Protein AF-A0A9E6RI99-F1 (afdb_monomer_lite)

Organism: NCBI:txid1437009

Sequence (56 aa):
MDYLDPLDGPAWERAVTELLAAASPRREALAARAQGFVAPDWDAHFR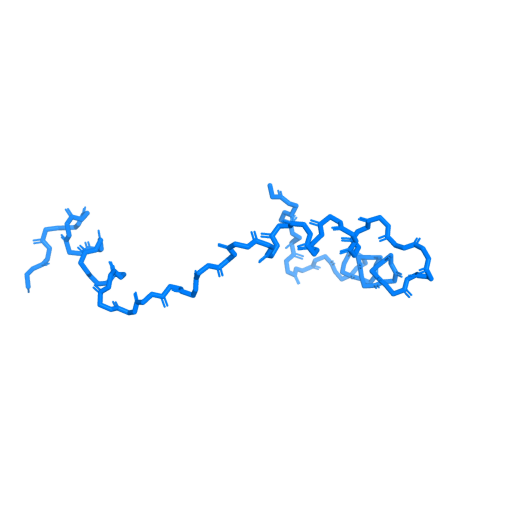AVADATGLD

Foldseek 3Di:
DPDDDPPPPVVVVVLVVLCPDPDRPSVVVVVVVCVVDDDDDPVNVVVVVCVVPVPD

pLDDT: mean 92.68, std 6.67, range [55.75, 97.62]

Radius of gyration: 17.1 Å; chains: 1; bounding box: 33×27×41 Å

Structure (mmCIF, N/CA/C/O backbone):
data_AF-A0A9E6RI99-F1
#
_entry.id   AF-A0A9E6RI99-F1
#
loop_
_atom_site.group_PDB
_atom_site.id
_atom_site.type_symbol
_atom_site.label_atom_id
_atom_site.label_alt_id
_atom_site.label_comp_id
_atom_site.label_asym_id
_atom_site.label_entity_id
_atom_site.label_seq_id
_atom_site.pdbx_PDB_ins_code
_atom_site.Cartn_x
_atom_site.Cartn_y
_atom_site.Cartn_z
_atom_site.occupancy
_atom_site.B_iso_or_equiv
_atom_site.auth_seq_id
_atom_site.auth_comp_id
_atom_site.auth_asym_id
_atom_site.auth_atom_id
_atom_site.pdbx_PDB_model_num
ATOM 1 N N . MET A 1 1 ? 5.604 -4.973 5.503 1.00 55.75 1 MET A N 1
ATOM 2 C CA . MET A 1 1 ? 4.992 -4.218 4.390 1.00 55.75 1 MET A CA 1
ATOM 3 C C . MET A 1 1 ? 6.081 -3.366 3.777 1.00 55.75 1 MET A C 1
ATOM 5 O O . MET A 1 1 ? 6.798 -2.746 4.549 1.00 55.75 1 MET A O 1
ATOM 9 N N . ASP A 1 2 ? 6.180 -3.315 2.450 1.00 78.88 2 ASP A N 1
ATOM 10 C CA . ASP A 1 2 ? 7.000 -2.294 1.785 1.00 78.88 2 ASP A CA 1
ATOM 11 C C . ASP A 1 2 ? 6.122 -1.064 1.582 1.00 78.88 2 ASP A C 1
ATOM 13 O O . ASP A 1 2 ? 5.395 -0.967 0.594 1.00 78.88 2 ASP A O 1
ATOM 17 N N . TYR A 1 3 ? 6.113 -0.176 2.573 1.00 86.94 3 TYR A N 1
ATOM 18 C CA . TYR A 1 3 ? 5.517 1.144 2.410 1.00 86.94 3 TYR A CA 1
ATOM 19 C C . TYR A 1 3 ? 6.352 1.927 1.390 1.00 86.94 3 TYR A C 1
ATOM 21 O O . TYR A 1 3 ? 7.569 2.033 1.542 1.00 86.94 3 TYR A O 1
ATOM 29 N N . LEU A 1 4 ? 5.698 2.450 0.353 1.00 93.19 4 LEU A N 1
ATOM 30 C CA . LEU A 1 4 ? 6.289 3.417 -0.566 1.00 93.19 4 LEU A CA 1
ATOM 31 C C . LEU A 1 4 ? 5.813 4.804 -0.158 1.00 93.19 4 LEU A C 1
ATOM 33 O O . LEU A 1 4 ? 4.608 5.022 -0.017 1.00 93.19 4 LEU A O 1
ATOM 37 N N . ASP A 1 5 ? 6.755 5.727 0.013 1.00 94.50 5 ASP A N 1
ATOM 38 C CA . ASP A 1 5 ? 6.420 7.126 0.242 1.00 94.50 5 ASP A CA 1
ATOM 39 C C . ASP A 1 5 ? 5.633 7.658 -0.974 1.00 94.50 5 ASP A C 1
ATOM 41 O O . ASP A 1 5 ? 6.076 7.481 -2.115 1.00 94.50 5 ASP A O 1
ATOM 45 N N . PRO A 1 6 ? 4.456 8.280 -0.779 1.00 94.62 6 PRO A N 1
ATOM 46 C CA . PRO A 1 6 ? 3.656 8.808 -1.881 1.00 94.62 6 PRO A CA 1
ATOM 47 C C . PRO A 1 6 ? 4.372 9.898 -2.693 1.00 94.62 6 PRO A C 1
ATOM 49 O O . PRO A 1 6 ? 3.972 10.158 -3.825 1.00 94.62 6 PRO A O 1
ATOM 52 N N . LEU A 1 7 ? 5.411 10.531 -2.144 1.00 97.12 7 LEU A N 1
ATOM 53 C CA . LEU A 1 7 ? 6.178 11.583 -2.810 1.00 97.12 7 LEU A CA 1
ATOM 54 C C . LEU A 1 7 ? 7.476 11.075 -3.459 1.00 97.12 7 LEU A C 1
ATOM 56 O O . LEU A 1 7 ? 8.135 11.836 -4.168 1.00 97.12 7 LEU A O 1
ATOM 60 N N . ASP A 1 8 ? 7.835 9.798 -3.290 1.00 97.12 8 ASP A N 1
ATOM 61 C CA . ASP A 1 8 ? 8.997 9.196 -3.958 1.00 97.12 8 ASP A CA 1
ATOM 62 C C . ASP A 1 8 ? 8.608 8.617 -5.327 1.00 97.12 8 ASP A C 1
ATOM 64 O O . ASP A 1 8 ? 8.452 7.407 -5.520 1.00 97.12 8 ASP A O 1
ATOM 68 N N . GLY A 1 9 ? 8.439 9.511 -6.304 1.00 96.31 9 GLY A N 1
ATOM 69 C CA . GLY A 1 9 ? 8.114 9.150 -7.688 1.00 96.31 9 GLY A CA 1
ATOM 70 C C . GLY A 1 9 ? 9.055 8.094 -8.296 1.00 96.31 9 GLY A C 1
ATOM 71 O O . GLY A 1 9 ? 8.567 7.098 -8.835 1.00 96.31 9 GLY A O 1
ATOM 72 N N . PRO A 1 10 ? 10.389 8.239 -8.185 1.00 97.62 10 PRO A N 1
ATOM 73 C CA . PRO A 1 10 ? 11.323 7.227 -8.672 1.00 97.62 10 PRO A CA 1
ATOM 74 C C . PRO A 1 10 ? 11.127 5.839 -8.045 1.00 97.62 10 PRO A C 1
ATOM 76 O O . PRO A 1 10 ? 11.285 4.830 -8.736 1.00 97.62 10 PRO A O 1
ATOM 79 N N . ALA A 1 11 ? 10.799 5.743 -6.751 1.00 95.44 11 ALA A N 1
ATOM 80 C CA . ALA A 1 11 ? 10.499 4.453 -6.128 1.00 95.44 11 ALA A CA 1
ATOM 81 C C . ALA A 1 11 ? 9.215 3.822 -6.677 1.00 95.44 11 ALA A C 1
ATOM 83 O O . ALA A 1 11 ? 9.186 2.610 -6.912 1.00 95.44 11 ALA A O 1
ATOM 84 N N . TRP A 1 12 ? 8.188 4.629 -6.950 1.00 95.88 12 TRP A N 1
ATOM 85 C CA . TRP A 1 12 ? 6.969 4.165 -7.612 1.00 95.88 12 TRP A CA 1
ATOM 86 C C . TRP A 1 12 ? 7.234 3.622 -9.015 1.00 95.88 12 TRP A C 1
ATOM 88 O O . TRP A 1 12 ? 6.777 2.527 -9.344 1.00 95.88 12 TRP A O 1
ATOM 98 N N . GLU A 1 13 ? 8.011 4.339 -9.826 1.00 97.25 13 GLU A N 1
ATOM 99 C CA . GLU A 1 13 ? 8.352 3.913 -11.187 1.00 97.25 13 GLU A CA 1
ATOM 100 C C . GLU A 1 13 ? 9.074 2.557 -11.198 1.00 97.25 13 GLU A C 1
ATOM 102 O O . GLU A 1 13 ? 8.702 1.649 -11.952 1.00 97.25 13 GLU A O 1
ATOM 107 N N . ARG A 1 14 ? 10.064 2.381 -10.310 1.00 96.06 14 ARG A N 1
ATOM 108 C CA . ARG A 1 14 ? 10.762 1.097 -10.144 1.00 96.06 14 ARG A CA 1
ATOM 109 C C . ARG A 1 14 ? 9.800 -0.010 -9.731 1.00 96.06 14 ARG A C 1
ATOM 111 O O . ARG A 1 14 ? 9.787 -1.062 -10.362 1.00 96.06 14 ARG A O 1
ATOM 118 N N . ALA A 1 15 ? 8.952 0.241 -8.733 1.0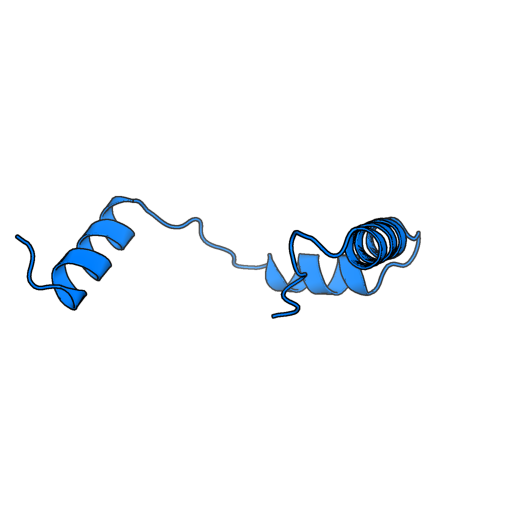0 94.62 15 ALA A N 1
ATOM 119 C CA . ALA A 1 15 ? 7.995 -0.744 -8.240 1.00 94.62 15 ALA A CA 1
ATOM 120 C C . ALA A 1 15 ? 7.011 -1.211 -9.327 1.00 94.62 15 ALA A C 1
ATOM 122 O O . ALA A 1 15 ? 6.695 -2.401 -9.395 1.00 94.62 15 ALA A O 1
ATOM 123 N N . VAL A 1 16 ? 6.539 -0.299 -10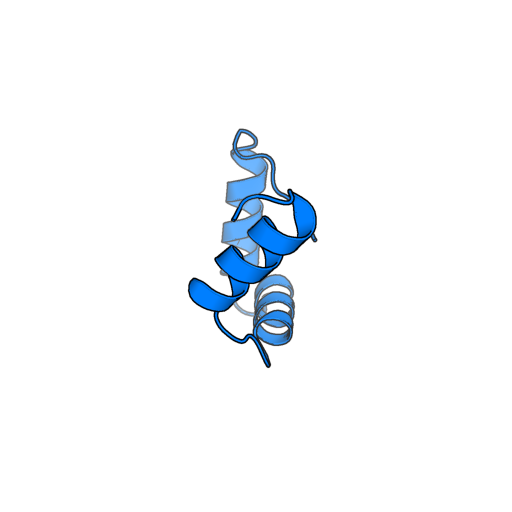.184 1.00 94.94 16 VAL A N 1
ATOM 124 C CA . VAL A 1 16 ? 5.671 -0.633 -11.324 1.00 94.94 16 VAL A CA 1
ATOM 125 C C . VAL A 1 16 ? 6.440 -1.435 -12.375 1.00 94.94 16 VAL A C 1
ATOM 127 O O . VAL A 1 16 ? 5.957 -2.469 -12.830 1.00 94.94 16 VAL A O 1
ATOM 130 N N . THR A 1 17 ? 7.652 -1.012 -12.727 1.00 97.06 17 THR A N 1
ATOM 131 C CA . THR A 1 17 ? 8.474 -1.703 -13.733 1.00 97.06 17 THR A CA 1
ATOM 132 C C . THR A 1 17 ? 8.829 -3.127 -13.293 1.00 97.06 17 THR A C 1
ATOM 134 O O . THR A 1 17 ? 8.655 -4.078 -14.055 1.00 97.06 17 THR A O 1
ATOM 137 N N . GLU A 1 18 ? 9.243 -3.305 -12.037 1.00 95.88 18 GLU A N 1
ATOM 138 C CA . GLU A 1 18 ? 9.516 -4.617 -11.437 1.00 95.88 18 GLU A CA 1
ATOM 139 C C . GLU A 1 18 ? 8.275 -5.513 -11.420 1.00 95.88 18 GLU A C 1
ATOM 141 O O . GLU A 1 18 ? 8.376 -6.716 -11.660 1.00 95.88 18 GLU A O 1
ATOM 146 N N . LEU A 1 19 ? 7.092 -4.946 -11.156 1.00 95.44 19 LEU A N 1
ATOM 147 C CA . LEU A 1 19 ? 5.822 -5.674 -11.174 1.00 95.44 19 LEU A CA 1
ATOM 148 C C . LEU A 1 19 ? 5.464 -6.192 -12.579 1.00 95.44 19 LEU A C 1
ATOM 150 O O . LEU A 1 19 ? 4.912 -7.289 -12.723 1.00 95.44 19 LEU A O 1
ATOM 154 N N . LEU A 1 20 ? 5.769 -5.404 -13.612 1.00 97.00 20 LEU A N 1
ATOM 155 C CA . LEU A 1 20 ? 5.434 -5.700 -15.007 1.00 97.00 20 LEU A CA 1
ATOM 156 C C . LEU A 1 20 ? 6.430 -6.639 -15.701 1.00 97.00 20 LEU A C 1
ATOM 158 O O . LEU A 1 20 ? 6.114 -7.161 -16.769 1.00 97.00 20 LEU A O 1
ATOM 162 N N . ALA A 1 21 ? 7.590 -6.914 -15.099 1.00 96.75 21 ALA A N 1
ATOM 163 C CA . ALA A 1 21 ? 8.558 -7.867 -15.638 1.00 96.75 21 ALA A CA 1
ATOM 164 C C . ALA A 1 21 ? 7.923 -9.248 -15.926 1.00 96.75 21 ALA A C 1
ATOM 166 O O . ALA A 1 21 ? 7.003 -9.700 -15.231 1.00 96.75 21 ALA A O 1
ATOM 167 N N . ALA A 1 22 ? 8.418 -9.937 -16.961 1.00 95.06 22 ALA A N 1
ATOM 168 C CA . ALA A 1 22 ? 7.868 -11.223 -17.400 1.00 95.06 22 ALA A CA 1
ATOM 169 C C . ALA A 1 22 ? 7.913 -12.280 -16.281 1.00 95.06 22 ALA A C 1
ATOM 171 O O . ALA A 1 22 ? 6.881 -12.860 -15.949 1.00 95.06 22 ALA A O 1
ATOM 172 N N . ALA A 1 23 ? 9.069 -12.442 -15.635 1.00 94.44 23 ALA A N 1
ATOM 173 C CA . ALA A 1 23 ? 9.229 -13.176 -14.383 1.00 94.44 23 ALA A CA 1
ATOM 174 C C . ALA A 1 23 ? 9.405 -12.154 -13.253 1.00 94.44 23 ALA A C 1
ATOM 176 O O . ALA A 1 23 ? 10.507 -11.656 -13.038 1.00 94.44 23 ALA A O 1
ATOM 177 N N . SER A 1 24 ? 8.304 -11.774 -12.600 1.00 96.44 24 SER A N 1
ATOM 178 C CA . SER A 1 24 ? 8.298 -10.742 -11.559 1.00 96.44 24 SER A CA 1
ATOM 179 C C . SER A 1 24 ? 8.163 -11.373 -10.170 1.00 96.44 24 SER A C 1
ATOM 181 O O . SER A 1 24 ? 7.048 -11.738 -9.779 1.00 96.44 24 SER A O 1
ATOM 183 N N . PRO A 1 25 ? 9.248 -11.422 -9.373 1.00 94.00 25 PRO A N 1
ATOM 184 C CA . PRO A 1 25 ? 9.172 -11.843 -7.974 1.00 94.00 25 PRO A CA 1
ATOM 185 C C . PRO A 1 25 ? 8.212 -10.966 -7.162 1.00 94.00 25 PRO A C 1
ATOM 187 O O . PRO A 1 25 ? 7.511 -11.443 -6.272 1.00 94.00 25 PRO A O 1
ATOM 190 N N . ARG A 1 26 ? 8.129 -9.670 -7.501 1.00 92.62 26 ARG A N 1
ATOM 191 C CA . ARG A 1 26 ? 7.196 -8.726 -6.874 1.00 92.62 26 ARG A CA 1
ATOM 192 C C . ARG A 1 26 ? 5.743 -9.127 -7.137 1.00 92.62 26 ARG A C 1
ATOM 194 O O . ARG A 1 26 ? 4.937 -9.110 -6.208 1.00 92.62 26 ARG A O 1
ATOM 201 N N . ARG A 1 27 ? 5.410 -9.521 -8.373 1.00 94.62 27 ARG A N 1
ATOM 202 C CA . ARG A 1 27 ? 4.068 -10.005 -8.732 1.00 94.62 27 ARG A CA 1
ATOM 203 C C . ARG A 1 27 ? 3.723 -11.299 -8.002 1.00 94.62 27 ARG A C 1
ATOM 205 O O . ARG A 1 27 ? 2.627 -11.399 -7.462 1.00 94.62 27 ARG A O 1
ATOM 212 N N . GLU A 1 28 ? 4.652 -12.249 -7.937 1.00 95.31 28 GLU A N 1
ATOM 213 C CA . GLU A 1 28 ? 4.468 -13.514 -7.212 1.00 95.31 28 GLU A CA 1
ATOM 214 C C . GLU A 1 28 ? 4.228 -13.285 -5.714 1.00 95.31 28 GLU A C 1
ATOM 216 O O . GLU A 1 28 ? 3.266 -13.808 -5.151 1.00 95.31 28 GLU A O 1
ATOM 221 N N . ALA A 1 29 ? 5.033 -12.431 -5.076 1.00 92.38 29 ALA A N 1
ATOM 222 C CA . ALA A 1 29 ? 4.876 -12.089 -3.666 1.00 92.38 29 ALA A CA 1
ATOM 223 C C . ALA A 1 29 ? 3.537 -11.388 -3.372 1.00 92.38 29 ALA A C 1
ATOM 225 O O . ALA A 1 29 ? 2.902 -11.667 -2.353 1.00 92.38 29 ALA A O 1
ATOM 226 N N . LEU A 1 30 ? 3.085 -10.482 -4.248 1.00 92.00 30 LEU A N 1
ATOM 227 C CA . LEU A 1 30 ? 1.778 -9.830 -4.111 1.00 92.00 30 LEU A CA 1
ATOM 228 C C . LEU A 1 30 ? 0.623 -10.816 -4.308 1.00 92.00 30 LEU A C 1
ATOM 230 O O . LEU A 1 30 ? -0.322 -10.790 -3.524 1.00 92.00 30 LEU A O 1
ATOM 234 N N . ALA A 1 31 ? 0.712 -11.710 -5.296 1.00 93.44 31 ALA A N 1
ATOM 235 C CA . ALA A 1 31 ? -0.290 -12.749 -5.514 1.00 93.44 31 ALA A CA 1
ATOM 236 C C . ALA A 1 31 ? -0.406 -13.676 -4.295 1.00 93.44 31 ALA A C 1
ATOM 238 O O . ALA A 1 31 ? -1.513 -13.932 -3.834 1.00 93.44 31 ALA A O 1
ATOM 239 N N . ALA A 1 32 ? 0.722 -14.106 -3.721 1.00 94.25 32 ALA A N 1
ATOM 240 C CA . ALA A 1 32 ? 0.742 -14.912 -2.502 1.00 94.25 32 ALA A CA 1
ATOM 241 C C . ALA A 1 32 ? 0.118 -14.183 -1.298 1.00 94.25 32 ALA A C 1
ATOM 243 O O . ALA A 1 32 ? -0.592 -14.797 -0.513 1.00 94.25 32 ALA A O 1
ATOM 244 N N . ARG A 1 33 ? 0.318 -12.865 -1.162 1.00 89.00 33 ARG A N 1
ATOM 245 C CA . ARG A 1 33 ? -0.333 -12.061 -0.107 1.00 89.00 33 ARG A CA 1
ATOM 246 C C . ARG A 1 33 ? -1.837 -11.904 -0.318 1.00 89.00 33 ARG A C 1
ATOM 248 O O . ARG A 1 33 ? -2.576 -11.798 0.652 1.00 89.00 33 ARG A O 1
ATOM 255 N N . ALA A 1 34 ? -2.275 -11.842 -1.572 1.00 91.88 34 ALA A N 1
ATOM 256 C CA . ALA A 1 34 ? -3.688 -11.745 -1.913 1.00 91.88 34 ALA A CA 1
ATOM 257 C C . ALA A 1 34 ? -4.429 -13.080 -1.718 1.00 91.88 34 ALA A C 1
ATOM 259 O O . ALA A 1 34 ? -5.655 -13.086 -1.601 1.00 91.88 34 ALA A O 1
ATOM 260 N N . GLN A 1 35 ? -3.715 -14.211 -1.664 1.00 95.50 35 GLN A N 1
ATOM 261 C CA . GLN A 1 35 ? -4.323 -15.501 -1.346 1.00 95.50 35 GLN A CA 1
ATOM 262 C C . GLN A 1 35 ? -4.932 -15.459 0.058 1.00 95.50 35 GLN A C 1
ATOM 264 O O . GLN A 1 35 ? -4.251 -15.192 1.043 1.00 95.50 35 GLN A O 1
ATOM 269 N N . GLY A 1 36 ? -6.236 -15.727 0.143 1.00 90.19 36 GLY A N 1
ATOM 270 C CA . GLY A 1 36 ? -6.975 -15.677 1.405 1.00 90.19 36 GLY A CA 1
ATOM 271 C C . GLY A 1 36 ? -7.349 -14.267 1.868 1.00 90.19 36 GLY A C 1
ATOM 272 O O . GLY A 1 36 ? -7.853 -14.124 2.978 1.00 90.19 36 GLY A O 1
ATOM 273 N N . PHE A 1 37 ? -7.143 -13.234 1.042 1.00 91.25 37 PHE A N 1
ATOM 274 C CA . PHE A 1 37 ? -7.662 -11.903 1.339 1.00 91.25 37 PHE A CA 1
ATOM 275 C C . PHE A 1 37 ? -9.191 -11.939 1.450 1.00 91.25 37 PHE A C 1
ATOM 277 O O . PHE A 1 37 ? -9.888 -12.366 0.527 1.00 91.25 37 PHE A O 1
ATOM 284 N N . VAL A 1 38 ? -9.701 -11.451 2.578 1.00 90.25 38 VAL A N 1
ATOM 285 C CA . VAL A 1 38 ? -11.123 -11.204 2.812 1.00 90.25 38 VAL A CA 1
ATOM 286 C C . VAL A 1 38 ? -11.312 -9.696 2.841 1.00 90.25 38 VAL A C 1
ATOM 288 O O . VAL A 1 38 ? -10.608 -8.999 3.574 1.00 90.25 38 VAL A O 1
ATOM 291 N N . ALA A 1 39 ? -12.234 -9.1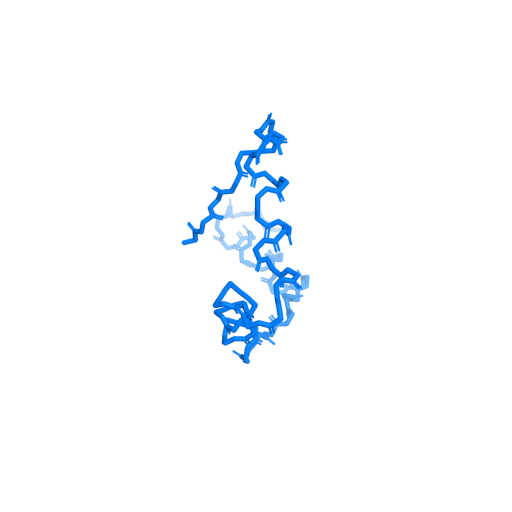94 2.020 1.00 89.69 39 ALA A N 1
ATOM 292 C CA . ALA A 1 39 ? -12.528 -7.770 1.988 1.00 89.69 39 ALA A CA 1
ATOM 293 C C . ALA A 1 39 ? -12.981 -7.299 3.381 1.00 89.69 39 ALA A C 1
ATOM 295 O O . ALA A 1 39 ? -13.778 -7.992 4.020 1.00 89.69 39 ALA A O 1
ATOM 296 N N . PRO A 1 40 ? -12.486 -6.145 3.861 1.00 89.19 40 PRO A N 1
ATOM 297 C CA . PRO A 1 40 ? -12.989 -5.576 5.096 1.00 89.19 40 PRO A CA 1
ATOM 298 C C . PRO A 1 40 ? -14.477 -5.256 4.940 1.00 89.19 40 PRO A C 1
ATOM 300 O O . PRO A 1 40 ? -14.919 -4.764 3.901 1.00 89.19 40 PRO A O 1
ATOM 303 N N . ASP A 1 41 ? -15.232 -5.540 5.990 1.00 93.62 41 ASP A N 1
ATOM 304 C CA . ASP A 1 41 ? -16.636 -5.174 6.116 1.00 93.62 41 ASP A CA 1
ATOM 305 C C . ASP A 1 41 ? -16.750 -3.856 6.893 1.00 93.62 41 ASP A C 1
ATOM 307 O O . ASP A 1 41 ? -16.048 -3.654 7.891 1.00 93.62 41 ASP A O 1
ATOM 311 N N . TRP A 1 42 ? -17.624 -2.957 6.435 1.00 94.81 42 TRP A N 1
ATOM 312 C CA . TRP A 1 42 ? -17.836 -1.670 7.095 1.00 94.81 42 TRP A CA 1
ATOM 313 C C . TRP A 1 42 ? -18.419 -1.854 8.494 1.00 94.81 42 TRP A C 1
ATOM 315 O O . TRP A 1 42 ? -17.964 -1.176 9.413 1.00 94.81 42 TRP A O 1
ATOM 325 N N . ASP A 1 43 ? -19.332 -2.808 8.696 1.00 95.50 43 ASP A N 1
ATOM 326 C CA . ASP A 1 43 ? -19.896 -3.045 10.028 1.00 95.50 43 ASP A CA 1
ATOM 327 C C . ASP A 1 43 ? -18.821 -3.572 10.987 1.00 95.50 43 ASP A C 1
ATOM 329 O O . ASP A 1 43 ? -18.731 -3.143 12.137 1.00 95.50 43 ASP A O 1
ATOM 333 N N . ALA A 1 44 ? -17.961 -4.483 10.521 1.00 93.62 44 ALA A N 1
ATOM 334 C CA . ALA A 1 44 ? -16.820 -4.969 11.294 1.00 93.62 44 ALA A CA 1
ATOM 335 C C . ALA A 1 44 ? -15.831 -3.846 11.643 1.00 93.62 44 ALA A C 1
ATOM 337 O O . ALA A 1 44 ? -15.329 -3.807 12.767 1.00 93.62 44 ALA A O 1
ATOM 338 N N . HIS A 1 45 ? -15.582 -2.923 10.711 1.00 92.62 45 HIS A N 1
ATOM 339 C CA . HIS A 1 45 ? -14.737 -1.759 10.950 1.00 92.62 45 HIS A CA 1
ATOM 340 C C . HIS A 1 45 ? -15.335 -0.821 12.006 1.00 92.62 45 HIS A C 1
ATOM 342 O O . HIS A 1 45 ? -14.642 -0.477 12.962 1.00 92.62 45 HIS A O 1
ATOM 348 N N . PHE A 1 46 ? -16.613 -0.447 11.878 1.00 94.75 46 PHE A N 1
ATOM 349 C CA . PHE A 1 46 ? -17.270 0.437 12.844 1.00 94.75 46 PHE A CA 1
ATOM 350 C C . PHE A 1 46 ? -17.330 -0.179 14.241 1.00 94.75 46 PHE A C 1
ATOM 352 O O . PHE A 1 46 ? -17.047 0.527 15.204 1.00 94.75 46 PHE A O 1
ATOM 359 N N . ARG A 1 47 ? -17.585 -1.491 14.358 1.00 94.75 47 ARG A N 1
ATOM 360 C CA . ARG A 1 47 ? -17.483 -2.205 15.644 1.00 94.75 47 ARG A CA 1
ATOM 361 C C . ARG A 1 47 ? -16.088 -2.077 16.253 1.00 94.75 47 ARG A C 1
ATOM 363 O O . ARG A 1 47 ? -15.963 -1.656 17.394 1.00 94.75 47 ARG A O 1
AT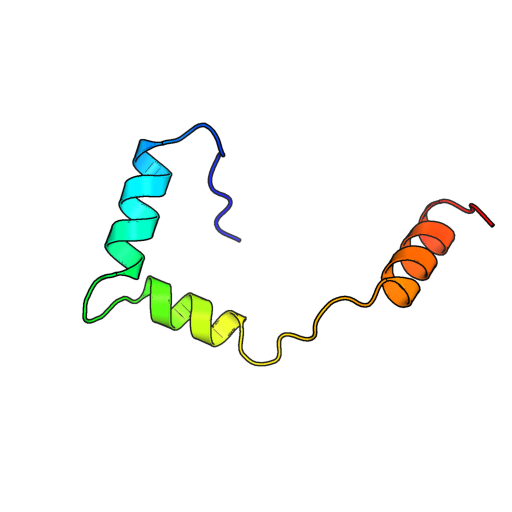OM 370 N N . ALA A 1 48 ? -15.040 -2.362 15.480 1.00 93.06 48 ALA A N 1
ATOM 371 C CA . ALA A 1 48 ? -13.665 -2.270 15.971 1.00 93.06 48 ALA A CA 1
ATOM 372 C C . ALA A 1 48 ? -13.277 -0.842 16.407 1.00 93.06 48 ALA A C 1
ATOM 374 O O . ALA A 1 48 ? -12.542 -0.670 17.378 1.00 93.06 48 ALA A O 1
ATOM 375 N N . VAL A 1 49 ? -13.765 0.186 15.704 1.00 96.19 49 VAL A N 1
ATOM 376 C CA . VAL A 1 49 ? -13.537 1.594 16.067 1.00 96.19 49 VAL A CA 1
ATOM 377 C C . VAL A 1 49 ? -14.314 1.979 17.325 1.00 96.19 49 VAL A C 1
ATOM 379 O O . VAL A 1 49 ? -13.733 2.600 18.216 1.00 96.19 49 VAL A O 1
ATOM 382 N N . ALA A 1 50 ? -15.589 1.598 17.424 1.00 95.50 50 ALA A N 1
ATOM 383 C CA . ALA A 1 50 ? -16.415 1.828 18.607 1.00 95.50 50 ALA A CA 1
ATOM 384 C C . ALA A 1 50 ? -15.776 1.184 19.846 1.00 95.50 50 ALA A C 1
ATOM 386 O O . ALA A 1 50 ? -15.548 1.868 20.841 1.00 95.50 50 ALA A O 1
ATOM 387 N N . ASP A 1 51 ? -15.343 -0.076 19.738 1.00 95.06 51 ASP A N 1
ATOM 388 C CA . ASP A 1 51 ? -14.646 -0.797 20.810 1.00 95.06 51 ASP A CA 1
ATOM 389 C C . ASP A 1 51 ? -13.347 -0.091 21.241 1.00 95.06 51 ASP A C 1
ATOM 391 O O . ASP A 1 51 ? -13.037 -0.008 22.429 1.00 95.06 51 ASP A O 1
ATOM 395 N N . ALA A 1 52 ? -12.574 0.437 20.286 1.00 96.06 52 ALA A N 1
ATOM 396 C CA . ALA A 1 52 ? -11.292 1.086 20.564 1.00 96.06 52 ALA A CA 1
ATOM 397 C C . ALA A 1 52 ? -11.423 2.505 21.144 1.00 96.06 52 ALA A C 1
ATOM 399 O O . ALA A 1 52 ? -10.501 2.982 21.808 1.00 96.06 52 ALA A O 1
ATOM 400 N N . THR A 1 53 ? -12.527 3.198 20.861 1.00 96.81 53 THR A N 1
ATOM 401 C CA . THR A 1 53 ? -12.722 4.616 21.210 1.00 96.81 53 THR A CA 1
ATOM 402 C C . THR A 1 53 ? -13.777 4.848 22.290 1.00 96.81 53 THR A C 1
ATOM 404 O O . THR A 1 53 ? -13.790 5.921 22.890 1.00 96.81 53 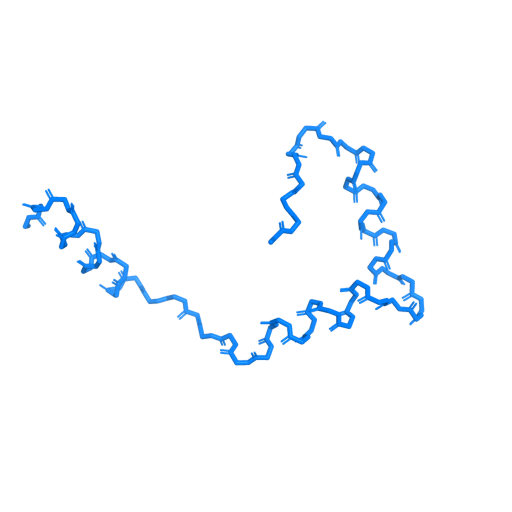THR A O 1
ATOM 407 N N . GLY A 1 54 ? -14.633 3.859 22.566 1.00 92.94 54 GLY A N 1
ATOM 408 C CA . GLY A 1 54 ? -15.768 3.979 23.482 1.00 92.94 54 GLY A CA 1
ATOM 409 C C . GLY A 1 54 ? -16.891 4.878 22.956 1.00 92.94 54 GLY A C 1
ATOM 410 O O . GLY A 1 54 ? -17.657 5.400 23.759 1.00 92.94 54 GLY A O 1
ATOM 411 N N . LEU A 1 55 ? -16.946 5.102 21.640 1.00 82.25 55 LEU A N 1
ATOM 412 C CA . LEU A 1 55 ? -18.019 5.840 20.974 1.00 82.25 55 LEU A CA 1
ATOM 413 C C . LEU A 1 55 ? -19.170 4.871 20.664 1.00 82.25 55 LEU A C 1
ATOM 415 O O . LEU A 1 55 ? -18.947 3.882 19.965 1.00 82.25 55 LEU A O 1
ATOM 419 N N . ASP A 1 56 ? -20.361 5.153 21.190 1.00 72.56 56 ASP A N 1
ATOM 420 C CA . ASP A 1 56 ? -21.619 4.430 20.960 1.00 72.56 56 ASP A CA 1
ATOM 421 C C . ASP A 1 56 ? -22.500 5.064 19.869 1.00 72.56 56 ASP A C 1
ATOM 423 O O . ASP A 1 56 ? -22.580 6.313 19.780 1.00 72.56 56 ASP A O 1
#

Secondary structure (DSSP, 8-state):
--PPPTT-HHHHHHHHHHHHSSS-HHHHHHHHHHTT--PPPHHHHHHHHHHHHT--